Protein AF-A0A946LVP4-F1 (afdb_monomer_lite)

Sequence (101 aa):
MKILKTLGPLCLFLLVAFVFVAPIGPLPGILIGGTPSEVPDSWGESSAIHEITLEVPGPLPRVVIIWFVQSEGDLYIVGSRGSGWVSMLGEGGPVRMRMED

Structure (mmCIF, N/CA/C/O backbone):
data_AF-A0A946LVP4-F1
#
_entry.id   AF-A0A946LVP4-F1
#
loop_
_atom_site.group_PDB
_atom_site.id
_atom_site.type_symbol
_atom_site.label_atom_id
_atom_site.label_alt_id
_atom_site.label_comp_id
_atom_site.label_asym_id
_atom_site.label_entity_id
_atom_site.label_seq_id
_atom_site.pdbx_PDB_ins_code
_atom_site.Cartn_x
_atom_site.Cartn_y
_atom_site.Cartn_z
_atom_site.occupancy
_atom_site.B_iso_or_equiv
_atom_site.auth_seq_id
_atom_site.auth_comp_id
_atom_site.auth_asym_id
_atom_site.auth_atom_id
_atom_site.pdbx_PDB_model_num
ATOM 1 N N . MET A 1 1 ? 31.523 -9.663 -33.879 1.00 59.22 1 MET A N 1
ATOM 2 C CA . MET A 1 1 ? 32.476 -9.200 -32.835 1.00 59.22 1 MET A CA 1
ATOM 3 C C . MET A 1 1 ? 32.377 -7.709 -32.500 1.00 59.22 1 MET A C 1
ATOM 5 O O . MET A 1 1 ? 32.480 -7.386 -31.327 1.00 59.22 1 MET A O 1
ATOM 9 N N . LYS A 1 2 ? 32.191 -6.791 -33.467 1.00 63.59 2 LYS A N 1
ATOM 10 C CA . LYS A 1 2 ? 32.103 -5.339 -33.183 1.00 63.59 2 LYS A CA 1
ATOM 11 C C . LYS A 1 2 ? 30.859 -4.948 -32.366 1.00 63.59 2 LYS A C 1
ATOM 13 O O . LYS A 1 2 ? 30.996 -4.235 -31.387 1.00 63.59 2 LYS A O 1
ATOM 18 N N . ILE A 1 3 ? 29.694 -5.507 -32.707 1.00 67.12 3 ILE A N 1
ATOM 19 C CA . ILE A 1 3 ? 28.416 -5.257 -32.009 1.00 67.12 3 ILE A CA 1
ATOM 20 C C . ILE A 1 3 ? 28.460 -5.706 -30.541 1.00 67.12 3 ILE A C 1
ATOM 22 O O . ILE A 1 3 ? 27.980 -4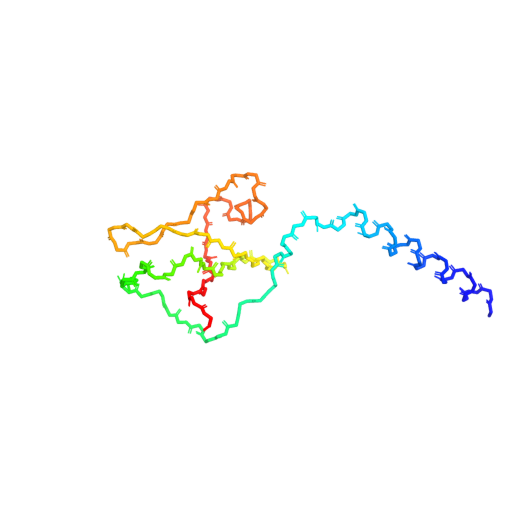.995 -29.673 1.00 67.12 3 ILE A O 1
ATOM 26 N N . LEU A 1 4 ? 29.099 -6.841 -30.236 1.00 67.81 4 LEU A N 1
ATOM 27 C CA . LEU A 1 4 ? 29.215 -7.336 -28.857 1.00 67.81 4 LEU A CA 1
ATOM 28 C C . LEU A 1 4 ? 30.139 -6.454 -27.994 1.00 67.81 4 LEU A C 1
ATOM 30 O O . LEU A 1 4 ? 29.892 -6.278 -26.806 1.00 67.81 4 LEU A O 1
ATOM 34 N N . LYS A 1 5 ? 31.171 -5.855 -28.609 1.00 76.31 5 LYS A N 1
ATOM 35 C CA . LYS A 1 5 ? 32.096 -4.921 -27.947 1.00 76.31 5 LYS A CA 1
ATOM 36 C C . LYS A 1 5 ? 31.449 -3.580 -27.599 1.00 76.31 5 LYS A C 1
ATOM 38 O O . LYS A 1 5 ? 31.927 -2.926 -26.683 1.00 76.31 5 LYS A O 1
ATOM 43 N N . THR A 1 6 ? 30.398 -3.173 -28.310 1.00 82.31 6 THR A N 1
ATOM 44 C CA . THR A 1 6 ? 29.631 -1.956 -28.006 1.00 82.31 6 THR A CA 1
ATOM 45 C C . THR A 1 6 ? 28.406 -2.236 -27.141 1.00 82.31 6 THR A C 1
ATOM 47 O O . THR A 1 6 ? 28.090 -1.417 -26.284 1.00 82.31 6 THR A O 1
ATOM 50 N N . LEU A 1 7 ? 27.757 -3.398 -27.292 1.00 89.44 7 LEU A N 1
ATOM 51 C CA . LEU A 1 7 ? 26.605 -3.773 -26.466 1.00 89.44 7 LEU A CA 1
ATOM 52 C C . LEU A 1 7 ? 26.971 -3.916 -24.988 1.00 89.44 7 LEU A C 1
ATOM 54 O O . LEU A 1 7 ? 26.235 -3.434 -24.140 1.00 89.44 7 LEU A O 1
ATOM 58 N N . GLY A 1 8 ? 28.104 -4.557 -24.678 1.00 91.38 8 GLY A N 1
ATOM 59 C CA . GLY A 1 8 ? 28.523 -4.784 -23.290 1.00 91.38 8 GLY A CA 1
ATOM 60 C C . GLY A 1 8 ? 28.665 -3.483 -22.487 1.00 91.38 8 GLY A C 1
ATOM 61 O O . GLY A 1 8 ? 27.993 -3.331 -21.467 1.00 91.38 8 GLY A O 1
ATOM 62 N N . PRO A 1 9 ? 29.474 -2.513 -22.955 1.00 92.38 9 PRO A N 1
ATOM 63 C CA . PRO A 1 9 ? 29.609 -1.212 -22.305 1.00 92.38 9 PRO A CA 1
ATOM 64 C C . PRO A 1 9 ? 28.302 -0.416 -22.269 1.00 92.38 9 PRO A C 1
ATOM 66 O O . PRO A 1 9 ? 28.028 0.241 -21.270 1.00 92.38 9 PRO A O 1
ATOM 69 N N . LEU A 1 10 ? 27.483 -0.490 -23.325 1.00 93.88 10 LEU A N 1
ATOM 70 C CA . LEU A 1 10 ? 26.194 0.204 -23.372 1.00 93.88 10 LEU A CA 1
ATOM 71 C C . LEU A 1 10 ? 25.215 -0.351 -22.330 1.00 93.88 10 LEU A C 1
ATOM 73 O O . LEU A 1 10 ? 24.605 0.419 -21.595 1.00 93.88 10 LEU A O 1
ATOM 77 N N . CYS A 1 11 ? 25.097 -1.676 -22.223 1.00 93.69 11 CYS A N 1
ATOM 78 C CA . CYS A 1 11 ? 24.291 -2.320 -21.190 1.00 93.69 11 CYS A CA 1
ATOM 79 C C . CYS A 1 11 ? 24.798 -1.970 -19.790 1.00 93.69 11 CYS A C 1
ATOM 81 O O . CYS A 1 11 ? 23.990 -1.637 -18.930 1.00 93.69 11 CYS A O 1
ATOM 83 N N . LEU A 1 12 ? 26.117 -1.988 -19.567 1.00 93.81 12 LEU A N 1
ATOM 84 C CA . LEU A 1 12 ? 26.698 -1.615 -18.277 1.00 93.81 12 LEU A CA 1
ATOM 85 C C . LEU A 1 12 ? 26.387 -0.156 -17.919 1.00 93.81 12 LEU A C 1
ATOM 87 O O . LEU A 1 12 ? 25.982 0.123 -16.796 1.00 93.81 12 LEU A O 1
ATOM 91 N N . PHE A 1 13 ? 26.523 0.761 -18.877 1.00 95.00 13 PHE A N 1
ATOM 92 C CA . PHE A 1 13 ? 26.190 2.170 -18.688 1.00 95.00 13 PHE A CA 1
ATOM 93 C C . PHE A 1 13 ? 24.711 2.366 -18.330 1.00 95.00 13 PHE A C 1
ATOM 95 O O . PHE A 1 13 ? 24.405 3.070 -17.370 1.00 95.00 13 PHE A O 1
ATOM 102 N N . LEU A 1 14 ? 23.797 1.707 -19.050 1.00 95.19 14 LEU A N 1
ATOM 103 C CA . LEU A 1 14 ? 22.360 1.761 -18.759 1.00 95.19 14 LEU A CA 1
ATOM 104 C C . LEU A 1 14 ? 22.030 1.193 -17.374 1.00 95.19 14 LEU A C 1
ATOM 106 O O . LEU A 1 14 ? 21.193 1.750 -16.672 1.00 95.19 14 LEU A O 1
ATOM 110 N N . LEU A 1 15 ? 22.704 0.118 -16.963 1.00 93.62 15 LEU A N 1
ATOM 111 C CA . LEU A 1 15 ? 22.492 -0.516 -15.663 1.00 93.62 15 LEU A CA 1
ATOM 112 C C . LEU A 1 15 ? 22.985 0.383 -14.521 1.00 93.62 15 LEU A C 1
ATOM 114 O O . LEU A 1 15 ? 22.282 0.557 -13.531 1.00 93.62 15 LEU A O 1
ATOM 118 N N . VAL A 1 16 ? 24.142 1.030 -14.689 1.00 93.56 16 VAL A N 1
ATOM 119 C CA . VAL A 1 16 ? 24.644 2.034 -13.738 1.00 93.56 16 VAL A CA 1
ATOM 120 C C . VAL A 1 16 ? 23.693 3.229 -13.658 1.00 93.56 16 VAL A C 1
ATOM 122 O O . VAL A 1 16 ? 23.323 3.632 -12.560 1.00 93.56 16 VAL A O 1
ATOM 125 N N . ALA A 1 17 ? 23.238 3.760 -14.797 1.00 91.75 17 ALA A N 1
ATOM 126 C CA . ALA A 1 17 ? 22.264 4.849 -14.825 1.00 91.75 17 ALA A CA 1
ATOM 127 C C . ALA A 1 17 ? 20.948 4.463 -14.125 1.00 91.75 17 ALA A C 1
ATOM 129 O O . ALA A 1 17 ? 20.392 5.267 -13.382 1.00 91.75 17 ALA A O 1
ATOM 130 N N . PHE A 1 18 ? 20.486 3.221 -14.301 1.00 88.81 18 PHE A N 1
ATOM 131 C CA . PHE A 1 18 ? 19.289 2.705 -13.640 1.00 88.81 18 PHE A CA 1
ATOM 132 C C . PHE A 1 18 ? 19.418 2.710 -12.113 1.00 88.81 18 PHE A C 1
ATOM 134 O O . PHE A 1 18 ? 18.481 3.124 -11.440 1.00 88.81 18 PHE A O 1
ATOM 141 N N . VAL A 1 19 ? 20.577 2.338 -11.556 1.00 86.38 19 VAL A N 1
ATOM 142 C CA . VAL A 1 19 ? 20.812 2.361 -10.098 1.00 86.38 19 VAL A CA 1
ATOM 143 C C . VAL A 1 19 ? 20.647 3.766 -9.509 1.00 86.38 19 VAL A C 1
ATOM 145 O O . VAL A 1 19 ? 20.111 3.902 -8.415 1.00 86.38 19 VAL A O 1
ATOM 148 N N . PHE A 1 20 ? 21.052 4.815 -10.231 1.00 83.38 20 PHE A N 1
ATOM 149 C CA . PHE A 1 20 ? 20.918 6.199 -9.754 1.00 83.38 20 PHE A CA 1
ATOM 150 C C . PHE A 1 20 ? 19.487 6.749 -9.819 1.00 83.38 20 PHE A C 1
ATOM 152 O O . PHE A 1 20 ? 19.184 7.719 -9.130 1.00 83.38 20 PHE A O 1
ATOM 159 N N . VAL A 1 21 ? 18.619 6.158 -10.644 1.00 80.88 21 VAL A N 1
ATOM 160 C CA . VAL A 1 21 ? 17.209 6.567 -10.790 1.00 80.88 21 VAL A CA 1
ATOM 161 C C . VAL A 1 21 ? 16.266 5.613 -10.049 1.00 80.88 21 VAL A C 1
ATOM 163 O O . VAL A 1 21 ? 15.095 5.931 -9.836 1.00 80.88 21 VAL A O 1
ATOM 166 N N . ALA A 1 22 ? 16.764 4.445 -9.641 1.00 75.31 22 ALA A N 1
ATOM 167 C CA . ALA A 1 22 ? 15.996 3.475 -8.886 1.00 75.31 22 ALA A CA 1
ATOM 168 C C . ALA A 1 22 ? 15.481 4.104 -7.576 1.00 75.31 22 ALA A C 1
ATOM 170 O O . ALA A 1 22 ? 16.216 4.842 -6.913 1.00 75.31 22 ALA A O 1
ATOM 171 N N . PRO A 1 23 ? 14.226 3.822 -7.181 1.00 63.59 23 PRO A N 1
ATOM 172 C CA . PRO A 1 23 ? 13.680 4.325 -5.929 1.00 63.59 23 PRO A CA 1
ATOM 173 C C . PRO A 1 23 ? 14.559 3.917 -4.739 1.00 63.59 23 PRO A C 1
ATOM 175 O O . PRO A 1 23 ? 14.815 2.733 -4.529 1.00 63.59 23 PRO A O 1
ATOM 17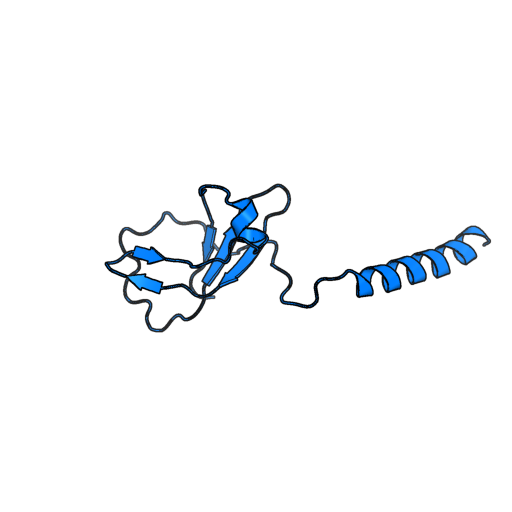8 N N . ILE A 1 24 ? 14.986 4.893 -3.936 1.00 62.19 24 ILE A N 1
ATOM 179 C CA . ILE A 1 24 ? 15.638 4.654 -2.643 1.00 62.19 24 ILE A CA 1
ATOM 180 C C . ILE A 1 24 ? 14.518 4.561 -1.597 1.00 62.19 24 ILE A C 1
ATOM 182 O O . ILE A 1 24 ? 14.111 5.562 -1.014 1.00 62.19 24 ILE A O 1
ATOM 186 N N . GLY A 1 25 ? 13.941 3.371 -1.435 1.00 55.62 25 GLY A N 1
ATOM 187 C CA . GLY A 1 25 ? 12.807 3.114 -0.542 1.00 55.62 25 GLY A CA 1
ATOM 188 C C . GLY A 1 25 ? 12.159 1.755 -0.821 1.00 55.62 25 GLY A C 1
ATOM 189 O O . GLY A 1 25 ? 12.608 1.056 -1.733 1.00 55.62 25 GLY A O 1
ATOM 190 N N . PRO A 1 26 ? 11.121 1.350 -0.065 1.00 56.69 26 PRO A N 1
ATOM 191 C CA . PRO A 1 26 ? 10.389 0.126 -0.366 1.00 56.69 26 PRO A CA 1
ATOM 192 C C . PRO A 1 26 ? 9.856 0.203 -1.800 1.00 56.69 26 PRO A C 1
ATOM 194 O O . PRO A 1 26 ? 9.111 1.123 -2.151 1.00 56.69 26 PRO A O 1
ATOM 197 N N . LEU A 1 27 ? 10.272 -0.744 -2.645 1.00 59.50 27 LEU A N 1
ATOM 198 C CA . LEU A 1 27 ? 9.659 -0.909 -3.954 1.00 59.50 27 LEU A CA 1
ATOM 199 C C . LEU A 1 27 ? 8.218 -1.356 -3.713 1.00 59.50 27 LEU A C 1
ATOM 201 O O . LEU A 1 27 ? 8.017 -2.392 -3.077 1.00 59.50 27 LEU A O 1
ATOM 205 N N . PRO A 1 28 ? 7.220 -0.597 -4.191 1.00 63.91 28 PRO A N 1
ATOM 206 C CA . PRO A 1 28 ? 5.861 -1.076 -4.127 1.00 63.91 28 PRO A CA 1
ATOM 207 C C . PRO A 1 28 ? 5.785 -2.383 -4.911 1.00 63.91 28 PRO A C 1
ATOM 209 O O . PRO A 1 28 ? 6.318 -2.484 -6.021 1.00 63.91 28 PRO A O 1
ATOM 212 N N . GLY A 1 29 ? 5.155 -3.386 -4.310 1.00 68.00 29 GLY A N 1
ATOM 213 C CA . GLY A 1 29 ? 4.887 -4.640 -4.993 1.00 68.00 29 GLY A CA 1
ATOM 214 C C . GLY A 1 29 ? 3.964 -4.414 -6.191 1.00 68.00 29 GLY A C 1
ATOM 215 O O . GLY A 1 29 ? 3.372 -3.345 -6.363 1.00 68.00 29 GLY A O 1
ATOM 216 N N . ILE A 1 30 ? 3.825 -5.445 -7.016 1.00 68.31 30 ILE A N 1
ATOM 217 C CA . ILE A 1 30 ? 2.937 -5.424 -8.188 1.00 68.31 30 ILE A CA 1
ATOM 218 C C . ILE A 1 30 ? 1.720 -6.339 -8.035 1.00 68.31 30 ILE A C 1
ATOM 220 O O . ILE A 1 30 ? 0.823 -6.275 -8.866 1.00 68.31 30 ILE A O 1
ATOM 224 N N . LEU A 1 31 ? 1.692 -7.199 -7.010 1.00 75.31 31 LEU A N 1
ATOM 225 C CA . LEU A 1 31 ? 0.656 -8.215 -6.827 1.00 75.31 31 LEU A CA 1
ATOM 226 C C . LEU A 1 31 ? 0.327 -8.411 -5.345 1.00 75.31 31 LEU A C 1
ATOM 228 O O . LEU A 1 31 ? 1.234 -8.617 -4.537 1.00 75.31 31 LEU A O 1
ATOM 232 N N . ILE A 1 32 ? -0.965 -8.421 -5.016 1.00 83.62 32 ILE A N 1
ATOM 233 C CA . ILE A 1 32 ? -1.498 -9.029 -3.792 1.00 83.62 32 ILE A CA 1
ATOM 234 C C . ILE A 1 32 ? -1.952 -10.466 -4.090 1.00 83.62 32 ILE A C 1
ATOM 236 O O . ILE A 1 32 ? -2.729 -10.707 -5.016 1.00 83.62 32 ILE A O 1
ATOM 240 N N . GLY A 1 33 ? -1.462 -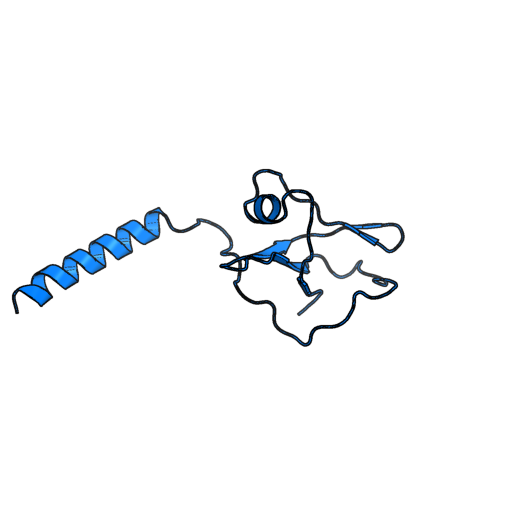11.428 -3.301 1.00 81.50 33 GLY A N 1
ATOM 241 C CA . GLY A 1 33 ? -1.882 -12.833 -3.360 1.00 81.50 33 GLY A CA 1
ATOM 242 C C . GLY A 1 33 ? -3.216 -13.111 -2.650 1.00 81.50 33 GLY A C 1
ATOM 243 O O . GLY A 1 33 ? -3.867 -12.203 -2.141 1.00 81.50 33 GLY A O 1
ATOM 244 N N . GLY A 1 34 ? -3.612 -14.386 -2.592 1.00 84.25 34 GLY A N 1
ATOM 245 C CA . GLY A 1 34 ? -4.827 -14.841 -1.901 1.00 84.25 34 GLY A CA 1
ATOM 246 C C . GLY A 1 34 ? -6.066 -14.964 -2.796 1.00 84.25 34 GLY A C 1
ATOM 247 O O . GLY A 1 34 ? -6.020 -14.715 -4.003 1.00 84.25 34 GLY A O 1
ATOM 248 N N . THR A 1 35 ? -7.182 -15.387 -2.196 1.00 85.06 35 THR A N 1
ATOM 249 C CA . THR A 1 35 ? -8.480 -15.506 -2.883 1.00 85.06 35 THR A CA 1
ATOM 250 C C . THR A 1 35 ? -9.311 -14.256 -2.596 1.00 85.06 35 THR A C 1
ATOM 252 O O . THR A 1 35 ? -9.498 -13.943 -1.423 1.00 85.06 35 THR A O 1
ATOM 255 N N . PRO A 1 36 ? -9.811 -13.535 -3.617 1.00 88.50 36 PRO A N 1
ATOM 256 C CA . PRO A 1 36 ? -10.671 -12.379 -3.393 1.00 88.50 36 PRO A CA 1
ATOM 257 C C . PRO A 1 36 ? -11.929 -12.754 -2.604 1.00 88.50 36 PRO A C 1
ATOM 259 O O . PRO A 1 36 ? -12.594 -13.738 -2.930 1.00 88.50 36 PRO A O 1
ATOM 262 N N . SER A 1 37 ? -12.263 -11.936 -1.612 1.00 90.38 37 SER A N 1
ATOM 263 C CA . SER A 1 37 ? -13.532 -11.969 -0.889 1.00 90.38 37 SER A CA 1
ATOM 264 C C . SER A 1 37 ? -14.228 -10.616 -1.004 1.00 90.38 37 SER A C 1
ATOM 266 O O . SER A 1 37 ? -13.605 -9.611 -1.357 1.00 90.38 37 SER A O 1
ATOM 268 N N . GLU A 1 38 ? -15.520 -10.583 -0.694 1.00 90.56 38 GLU A N 1
ATOM 269 C CA . GLU A 1 38 ? -16.225 -9.318 -0.495 1.00 90.56 38 GLU A CA 1
ATOM 270 C C . GLU A 1 38 ? -15.723 -8.607 0.772 1.00 90.56 38 GLU A C 1
ATOM 272 O O . GLU A 1 38 ? -15.066 -9.212 1.628 1.00 90.56 38 GLU A O 1
ATOM 277 N N . VAL A 1 39 ? -16.001 -7.304 0.856 1.00 88.38 39 VAL A N 1
ATOM 278 C CA . VAL A 1 39 ? -15.725 -6.504 2.053 1.00 88.38 39 VAL A CA 1
ATOM 279 C C . VAL A 1 39 ? -16.605 -7.040 3.186 1.00 88.38 39 VAL A C 1
ATOM 281 O O . VAL A 1 39 ? -17.806 -7.196 2.970 1.00 88.38 39 VAL A O 1
ATOM 284 N N . PRO A 1 40 ? -16.044 -7.348 4.367 1.00 87.38 40 PRO A N 1
ATOM 285 C CA . PRO A 1 40 ? -16.844 -7.832 5.480 1.00 87.38 40 PRO A CA 1
ATOM 286 C C . PRO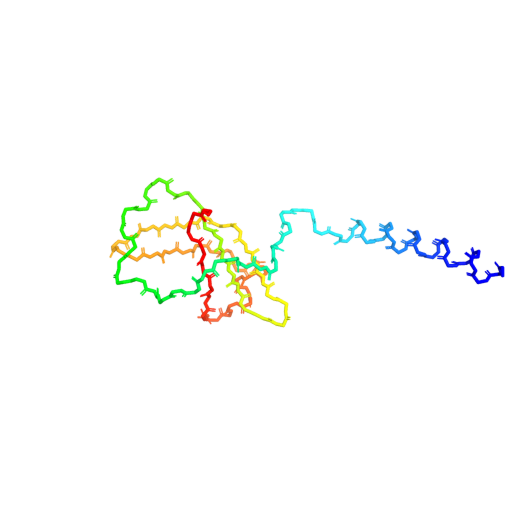 A 1 40 ? -17.731 -6.712 6.038 1.00 87.38 40 PRO A C 1
ATOM 288 O O . PRO A 1 40 ? -17.348 -5.544 6.021 1.00 87.38 40 PRO A O 1
ATOM 291 N N . ASP A 1 41 ? -18.875 -7.079 6.619 1.00 86.50 41 ASP A N 1
ATOM 292 C CA . ASP A 1 41 ? -19.765 -6.127 7.306 1.00 86.50 41 ASP A CA 1
ATOM 293 C C . ASP A 1 41 ? -19.094 -5.465 8.528 1.00 86.50 41 ASP A C 1
ATOM 295 O O . ASP A 1 41 ? -19.507 -4.399 8.978 1.00 86.50 41 ASP A O 1
ATOM 299 N N . SER A 1 42 ? -18.068 -6.112 9.092 1.00 84.56 42 SER A N 1
ATOM 300 C CA . SER A 1 42 ? -17.241 -5.596 10.182 1.00 84.56 42 SER A CA 1
ATOM 301 C C . SER A 1 42 ? -15.833 -6.178 10.107 1.00 84.56 42 SER A C 1
ATOM 303 O O . SER A 1 42 ? -15.654 -7.367 9.844 1.00 84.56 42 SER A O 1
ATOM 305 N N . TRP A 1 43 ? -14.834 -5.348 10.402 1.00 84.94 43 TRP A N 1
ATOM 306 C CA . TRP A 1 43 ? -13.425 -5.748 10.400 1.00 84.94 43 TRP A CA 1
ATOM 307 C C . TRP A 1 43 ? -12.964 -6.461 11.685 1.00 84.94 43 TRP A C 1
ATOM 309 O O . TRP A 1 43 ? -11.832 -6.930 11.739 1.00 84.94 43 TRP A O 1
ATOM 319 N N . GLY A 1 44 ? -13.825 -6.588 12.704 1.00 83.94 44 GLY A N 1
ATOM 320 C CA . GLY A 1 44 ? -13.493 -7.273 13.962 1.00 83.94 44 GLY A CA 1
ATOM 321 C C . GLY A 1 44 ? -12.461 -6.527 14.818 1.00 83.94 44 GLY A C 1
ATOM 322 O O . GLY A 1 44 ? -12.323 -5.318 14.698 1.00 83.94 44 GLY A O 1
ATOM 323 N N . GLU A 1 45 ? -11.750 -7.226 15.705 1.00 83.88 45 GLU A N 1
ATOM 324 C CA . GLU A 1 45 ? -10.641 -6.652 16.484 1.00 83.88 45 GLU A CA 1
ATOM 325 C C . GLU A 1 45 ? -9.355 -6.645 15.650 1.00 83.88 45 GLU A C 1
ATOM 327 O O . GLU A 1 45 ? -8.797 -7.705 15.371 1.00 83.88 45 GLU A O 1
ATOM 332 N N . SER A 1 46 ? -8.854 -5.463 15.284 1.00 86.88 46 SER A N 1
ATOM 333 C CA . SER A 1 46 ? -7.634 -5.328 14.474 1.00 86.88 46 SER A CA 1
ATOM 334 C C . SER A 1 46 ? -6.409 -4.864 15.273 1.00 86.88 46 SER A C 1
ATOM 336 O O . SER A 1 46 ? -5.392 -4.492 14.692 1.00 86.88 46 SER A O 1
ATOM 338 N N . SER A 1 47 ? -6.498 -4.830 16.605 1.00 85.00 47 SER A N 1
ATOM 339 C CA . SER A 1 47 ? -5.489 -4.232 17.495 1.00 85.00 47 SER A CA 1
ATOM 340 C C . SER A 1 47 ? -4.118 -4.925 17.454 1.00 85.00 47 SER A C 1
ATOM 342 O O . SER A 1 47 ? -3.100 -4.292 17.737 1.00 85.00 47 SER A O 1
ATOM 344 N N . ALA A 1 48 ? -4.077 -6.202 17.064 1.00 87.62 48 ALA A N 1
ATOM 345 C CA . ALA A 1 48 ? -2.845 -6.972 16.885 1.00 87.62 48 ALA A CA 1
ATOM 346 C C . ALA A 1 48 ? -2.179 -6.773 15.507 1.00 87.62 48 ALA A C 1
ATOM 348 O O . ALA A 1 48 ? -1.064 -7.247 15.295 1.00 87.62 48 ALA A O 1
ATOM 349 N N . ILE A 1 49 ? -2.844 -6.086 14.574 1.00 89.62 49 ILE A N 1
ATOM 350 C CA . ILE A 1 49 ? -2.389 -5.917 13.194 1.00 89.62 49 ILE A CA 1
ATOM 351 C C . ILE A 1 49 ? -1.937 -4.469 13.016 1.00 89.62 49 ILE A C 1
ATOM 353 O O . ILE A 1 49 ? -2.706 -3.530 13.208 1.00 89.62 49 ILE A O 1
ATOM 357 N N . HIS A 1 50 ? -0.673 -4.273 12.652 1.00 87.56 50 HIS A N 1
ATOM 358 C CA . HIS A 1 50 ? -0.084 -2.932 12.554 1.00 87.56 50 HIS A CA 1
ATOM 359 C C . HIS A 1 50 ? -0.072 -2.375 11.132 1.00 87.56 50 HIS A C 1
ATOM 361 O O . HIS A 1 50 ? -0.073 -1.160 10.937 1.00 87.56 50 HIS A O 1
ATOM 367 N N . GLU A 1 51 ? -0.058 -3.252 10.134 1.00 91.38 51 GLU A N 1
ATOM 368 C CA . GLU A 1 51 ? 0.043 -2.881 8.733 1.00 91.38 51 GLU A CA 1
ATOM 369 C C . GLU A 1 51 ? -0.790 -3.803 7.853 1.00 91.38 51 GLU A C 1
ATOM 371 O O . GLU A 1 51 ? -1.086 -4.947 8.195 1.00 91.38 51 GLU A O 1
ATOM 376 N N . ILE A 1 52 ? -1.169 -3.266 6.704 1.00 92.00 52 ILE A N 1
ATOM 377 C CA . ILE A 1 52 ? -1.887 -3.968 5.652 1.00 92.00 52 ILE A CA 1
ATOM 378 C C . ILE A 1 52 ? -1.123 -3.822 4.348 1.00 92.00 52 ILE A C 1
ATOM 380 O O . ILE A 1 52 ? -0.367 -2.870 4.138 1.00 92.00 52 ILE A O 1
ATOM 384 N N . THR A 1 53 ? -1.380 -4.749 3.436 1.00 92.75 53 THR A N 1
ATOM 385 C CA . THR A 1 53 ? -0.962 -4.615 2.047 1.00 92.75 53 THR A CA 1
ATOM 386 C C . THR A 1 53 ? -2.123 -4.024 1.245 1.00 92.75 53 THR A C 1
ATOM 388 O O . THR A 1 53 ? -3.202 -4.611 1.206 1.00 92.75 53 THR A O 1
ATOM 391 N N . LEU A 1 54 ? -1.919 -2.873 0.603 1.00 92.62 54 LEU A N 1
ATOM 392 C CA . LEU A 1 54 ? -2.926 -2.156 -0.183 1.00 92.62 54 LEU A CA 1
ATOM 393 C C . LEU A 1 54 ? -2.498 -2.080 -1.649 1.00 92.62 54 LEU A C 1
ATOM 395 O O . LEU A 1 54 ? -1.458 -1.510 -1.967 1.00 92.62 54 LEU A O 1
ATOM 399 N N . GLU A 1 55 ? -3.318 -2.607 -2.549 1.00 92.75 55 GLU A N 1
ATOM 400 C CA . GLU A 1 55 ? -3.135 -2.518 -3.994 1.00 92.75 55 GLU A CA 1
ATOM 401 C C . GLU A 1 55 ? -4.065 -1.456 -4.578 1.00 92.75 55 GLU A C 1
ATOM 403 O O . GLU A 1 55 ? -5.293 -1.532 -4.461 1.00 92.75 55 GLU A O 1
ATOM 408 N N . VAL A 1 56 ? -3.455 -0.482 -5.250 1.00 92.44 56 VAL A N 1
ATOM 409 C CA . VAL A 1 56 ? -4.143 0.537 -6.036 1.00 92.44 56 VAL A CA 1
ATOM 410 C C . VAL A 1 56 ? -4.122 0.123 -7.510 1.00 92.44 56 VAL A C 1
ATOM 412 O O . VAL A 1 56 ? -3.032 -0.097 -8.061 1.00 92.44 56 VAL A O 1
ATOM 415 N N . PRO A 1 57 ? -5.292 0.018 -8.168 1.00 88.19 57 PRO A N 1
ATOM 416 C CA . PRO A 1 57 ? -5.372 -0.424 -9.553 1.00 88.19 57 PRO A CA 1
ATOM 417 C C . PRO A 1 57 ? -4.771 0.602 -10.523 1.00 88.19 57 PRO A C 1
ATOM 419 O O . PRO A 1 57 ? -4.762 1.808 -10.283 1.00 88.19 57 PRO A O 1
ATOM 422 N N . GLY A 1 58 ? -4.284 0.111 -11.660 1.00 84.56 58 GLY A N 1
ATOM 423 C CA . GLY A 1 58 ? -3.738 0.916 -12.749 1.00 84.56 58 GLY A CA 1
ATOM 424 C C . GLY A 1 58 ? -3.114 0.031 -13.831 1.00 84.56 58 GLY A C 1
ATOM 425 O O . GLY A 1 58 ? -3.045 -1.184 -13.650 1.00 84.56 58 GLY A O 1
ATOM 426 N N . PRO A 1 59 ? -2.622 0.605 -14.947 1.00 83.00 59 PRO A N 1
ATOM 427 C CA . PRO A 1 59 ? -1.908 -0.157 -15.982 1.00 83.00 59 PRO A CA 1
ATOM 428 C C . PRO A 1 59 ? -0.697 -0.925 -15.432 1.00 83.00 59 PRO A C 1
ATOM 430 O O . PRO A 1 59 ? -0.350 -1.993 -15.926 1.00 83.00 59 PRO A O 1
ATOM 433 N N . LEU A 1 60 ? -0.080 -0.371 -14.388 1.00 83.69 60 LEU A N 1
ATOM 434 C CA . LEU A 1 60 ? 0.867 -1.037 -13.507 1.00 83.69 60 LEU A CA 1
ATOM 435 C C . LEU A 1 60 ? 0.329 -0.865 -12.079 1.00 83.69 60 LEU A C 1
ATOM 437 O O . LEU A 1 60 ? 0.458 0.237 -11.534 1.00 83.69 60 LEU A O 1
ATOM 441 N N . PRO A 1 61 ? -0.328 -1.891 -11.504 1.00 87.25 61 PRO A N 1
ATOM 442 C CA . PRO A 1 61 ? -0.834 -1.832 -10.140 1.00 87.25 61 PRO A CA 1
ATOM 443 C C . PRO A 1 61 ? 0.283 -1.510 -9.159 1.00 87.25 61 PRO A C 1
ATOM 445 O O . PRO A 1 61 ? 1.437 -1.910 -9.345 1.00 87.25 61 PRO A O 1
ATOM 448 N N . ARG A 1 62 ? -0.067 -0.774 -8.108 1.00 89.12 62 ARG A N 1
ATOM 449 C CA . ARG A 1 62 ? 0.884 -0.378 -7.077 1.00 89.12 62 ARG A CA 1
ATOM 450 C C . ARG A 1 62 ? 0.457 -0.952 -5.745 1.00 89.12 62 ARG A C 1
ATOM 452 O O . ARG A 1 62 ? -0.602 -0.594 -5.244 1.00 89.12 62 ARG A O 1
ATOM 459 N N . VAL A 1 63 ? 1.307 -1.792 -5.169 1.00 91.00 63 VAL A N 1
ATOM 460 C CA . VAL A 1 63 ? 1.073 -2.413 -3.869 1.00 91.00 63 VAL A CA 1
ATOM 461 C C . VAL A 1 63 ? 1.949 -1.750 -2.817 1.00 91.00 63 VAL A C 1
ATOM 463 O O . VAL A 1 63 ? 3.169 -1.720 -2.955 1.00 91.00 63 VAL A O 1
ATOM 466 N N . VAL A 1 64 ? 1.344 -1.214 -1.765 1.00 90.31 64 VAL A N 1
ATOM 467 C CA . VAL A 1 64 ? 2.043 -0.566 -0.651 1.00 90.31 64 VAL A CA 1
ATOM 468 C C . VAL A 1 64 ? 1.763 -1.298 0.654 1.00 90.31 64 VAL A C 1
ATOM 470 O O . VAL A 1 64 ? 0.667 -1.813 0.851 1.00 90.31 64 VAL A O 1
ATOM 473 N N . ILE A 1 65 ? 2.753 -1.329 1.544 1.00 91.00 65 ILE A N 1
ATOM 474 C CA . ILE A 1 65 ? 2.557 -1.717 2.942 1.00 91.00 65 ILE A CA 1
ATOM 475 C C . ILE A 1 65 ? 2.310 -0.427 3.717 1.00 91.00 65 ILE A C 1
ATOM 477 O O . ILE A 1 65 ? 3.101 0.515 3.606 1.00 91.00 65 ILE A O 1
ATOM 481 N N . ILE A 1 66 ? 1.185 -0.341 4.420 1.00 90.88 66 ILE A N 1
ATOM 482 C CA . ILE A 1 66 ? 0.756 0.896 5.070 1.00 90.88 66 ILE A CA 1
ATOM 483 C C . ILE A 1 66 ? 0.038 0.628 6.387 1.00 90.88 66 ILE A C 1
ATOM 485 O O . ILE A 1 66 ? -0.635 -0.387 6.555 1.00 90.88 66 ILE A O 1
ATOM 489 N N . TRP A 1 67 ? 0.175 1.570 7.316 1.00 92.38 67 TRP A N 1
ATOM 490 C CA . TRP A 1 67 ? -0.593 1.578 8.552 1.00 92.38 67 TRP A CA 1
ATOM 491 C C . TRP A 1 67 ? -2.037 1.990 8.297 1.00 92.38 67 TRP A C 1
ATOM 493 O O . TRP A 1 67 ? -2.341 2.790 7.408 1.00 92.38 67 TRP A O 1
ATOM 503 N N . PHE A 1 68 ? -2.918 1.479 9.137 1.00 93.00 68 PHE A N 1
ATOM 504 C CA . PHE A 1 68 ? -4.328 1.811 9.124 1.00 93.00 68 PHE A CA 1
ATOM 505 C C . PHE A 1 68 ? -4.789 2.129 10.547 1.00 93.00 68 PHE A C 1
ATOM 507 O O . PHE A 1 68 ? -4.101 1.843 11.527 1.00 93.00 68 PHE A O 1
ATOM 514 N N . VAL A 1 69 ? -5.960 2.739 10.649 1.00 91.44 69 VAL A N 1
ATOM 515 C CA . VAL A 1 69 ? -6.650 3.006 11.907 1.00 91.44 69 VAL A CA 1
ATOM 516 C C . VAL A 1 69 ? -8.037 2.402 11.805 1.00 91.44 69 VAL A C 1
ATOM 518 O O . VAL A 1 69 ? -8.736 2.637 10.823 1.00 91.44 69 VAL A O 1
ATOM 521 N N . GLN A 1 70 ? -8.443 1.649 12.819 1.00 90.69 70 GLN A N 1
ATOM 522 C CA . GLN A 1 70 ? -9.823 1.212 12.954 1.00 90.69 70 GLN A CA 1
ATOM 523 C C . GLN A 1 70 ? -10.582 2.178 13.869 1.00 90.69 70 GLN A C 1
ATOM 525 O O . GLN A 1 70 ? -10.097 2.530 14.946 1.00 90.69 70 GLN A O 1
ATOM 530 N N . SER A 1 71 ? -11.765 2.621 13.448 1.00 88.25 71 SER A N 1
ATOM 531 C CA . SER A 1 71 ? -12.627 3.494 14.247 1.00 88.25 71 SER A CA 1
ATOM 532 C C . SER A 1 71 ? -14.090 3.239 13.908 1.00 88.25 71 SER A C 1
ATOM 534 O O . SER A 1 71 ? -14.431 3.129 12.737 1.00 88.25 71 SER A O 1
ATOM 536 N N . GLU A 1 72 ? -14.942 3.102 14.927 1.00 86.94 72 GLU A N 1
ATOM 537 C CA . GLU A 1 72 ? -16.392 2.872 14.770 1.00 86.94 72 GLU A CA 1
ATOM 538 C C . GLU A 1 72 ? -16.766 1.670 13.873 1.00 86.94 72 GLU A C 1
ATOM 540 O O . GLU A 1 72 ? -17.855 1.611 13.316 1.00 86.94 72 GLU A O 1
ATOM 545 N N . GLY A 1 73 ? -15.879 0.674 13.769 1.00 83.94 73 GLY A N 1
ATOM 546 C CA . GLY A 1 73 ? -16.075 -0.515 12.931 1.00 83.94 73 GLY A CA 1
ATOM 547 C C . GLY A 1 73 ? -15.534 -0.385 11.506 1.00 83.94 73 GLY A C 1
ATOM 548 O O . GLY A 1 73 ? -15.418 -1.406 10.833 1.00 83.94 73 GLY A O 1
ATOM 549 N N . ASP A 1 74 ? -15.114 0.813 11.095 1.00 87.00 74 ASP A N 1
ATOM 550 C CA . ASP A 1 74 ? -14.532 1.106 9.786 1.00 87.00 74 ASP A CA 1
ATOM 551 C C . ASP A 1 74 ? -12.998 1.136 9.815 1.00 87.00 74 ASP A C 1
ATOM 553 O O . ASP A 1 74 ? -12.369 1.373 10.852 1.00 87.00 74 ASP A O 1
ATOM 557 N N . LEU A 1 75 ? -12.390 0.930 8.642 1.00 90.38 75 LEU A N 1
ATOM 558 C CA . LEU A 1 75 ? -10.949 1.044 8.422 1.00 90.38 75 LEU A CA 1
ATOM 559 C C . LEU A 1 75 ? -10.599 2.323 7.668 1.00 90.38 75 LEU A C 1
ATOM 561 O O . LEU A 1 75 ? -11.111 2.598 6.584 1.00 90.38 75 LEU A O 1
ATOM 565 N N . TYR A 1 76 ? -9.633 3.051 8.213 1.00 91.44 76 TYR A N 1
ATOM 566 C CA . TYR A 1 76 ? -9.123 4.295 7.664 1.00 91.44 76 TYR A CA 1
ATOM 567 C C . TYR A 1 76 ? -7.643 4.151 7.337 1.00 91.44 76 TYR A C 1
ATOM 569 O O . TYR A 1 76 ? -6.841 3.715 8.161 1.00 91.44 76 TYR A O 1
ATOM 577 N N . ILE A 1 77 ? -7.266 4.572 6.135 1.00 91.94 77 ILE A N 1
ATOM 578 C CA . ILE A 1 77 ? -5.875 4.615 5.688 1.00 91.94 77 ILE A CA 1
ATOM 579 C C . ILE A 1 77 ? -5.522 6.075 5.446 1.00 91.94 77 ILE A C 1
ATOM 581 O O . ILE A 1 77 ? -6.210 6.778 4.705 1.00 91.94 77 ILE A O 1
ATOM 585 N N . VAL A 1 78 ? -4.437 6.540 6.062 1.00 89.81 78 VAL A N 1
ATOM 586 C CA . VAL A 1 78 ? -3.981 7.923 5.914 1.00 89.81 78 VAL A CA 1
ATOM 587 C C . VAL A 1 78 ? -2.811 7.965 4.942 1.00 89.81 78 VAL A C 1
ATOM 589 O O . VAL A 1 78 ? -1.761 7.373 5.177 1.00 89.81 78 VAL A O 1
ATOM 592 N N . GLY A 1 79 ? -2.986 8.697 3.846 1.00 88.25 79 GLY A N 1
ATOM 593 C CA . GLY A 1 79 ? -1.955 8.907 2.838 1.00 88.25 79 GLY A CA 1
ATOM 594 C C . GLY A 1 79 ? -1.598 10.381 2.676 1.00 88.25 79 GLY A C 1
ATOM 595 O O . GLY A 1 79 ? -2.461 11.255 2.709 1.00 88.25 79 GLY A O 1
ATOM 596 N N . SER A 1 80 ? -0.316 10.675 2.446 1.00 88.75 80 SER A N 1
ATOM 597 C CA . SER A 1 80 ? 0.102 12.017 2.024 1.00 88.75 80 SER A CA 1
ATOM 598 C C . SER A 1 80 ? -0.263 12.245 0.557 1.00 88.75 80 SER A C 1
ATOM 600 O O . SER A 1 80 ? 0.019 11.383 -0.276 1.00 88.75 80 SER A O 1
ATOM 602 N N . ARG A 1 81 ? -0.796 13.427 0.216 1.00 85.56 81 ARG A N 1
ATOM 603 C CA . ARG A 1 81 ? -1.149 13.819 -1.166 1.00 85.56 81 ARG A CA 1
ATOM 604 C C . ARG A 1 81 ? 0.025 13.702 -2.149 1.00 85.56 81 ARG A C 1
ATOM 606 O O . ARG A 1 81 ? -0.194 13.465 -3.330 1.00 85.56 81 ARG A O 1
ATOM 613 N N . GLY A 1 82 ? 1.263 13.846 -1.672 1.00 86.88 82 GLY A N 1
ATOM 614 C CA . GLY A 1 82 ? 2.468 13.671 -2.493 1.00 86.88 82 GLY A CA 1
ATOM 615 C C . GLY A 1 82 ? 2.837 12.209 -2.776 1.00 86.88 82 GLY A C 1
ATOM 616 O O . GLY A 1 82 ? 3.772 11.951 -3.530 1.00 86.88 82 GLY A O 1
ATOM 617 N N . SER A 1 83 ? 2.142 11.244 -2.170 1.00 87.50 83 SER A N 1
ATOM 618 C CA . SER A 1 83 ? 2.435 9.822 -2.344 1.00 87.50 83 SER A CA 1
ATOM 619 C C . SER A 1 83 ? 1.884 9.341 -3.675 1.00 87.50 83 SER A C 1
ATOM 621 O O . SER A 1 83 ? 0.695 9.483 -3.957 1.00 87.50 83 SER A O 1
ATOM 623 N N . GLY A 1 84 ? 2.730 8.691 -4.470 1.00 88.12 84 GLY A N 1
ATOM 624 C CA . GLY A 1 84 ? 2.339 8.257 -5.808 1.00 88.12 84 GLY A CA 1
ATOM 625 C C . GLY A 1 84 ? 1.192 7.235 -5.855 1.00 88.12 84 GLY A C 1
ATOM 626 O O . GLY A 1 84 ? 0.592 7.082 -6.908 1.00 88.12 84 GLY A O 1
ATOM 627 N N . TRP A 1 85 ? 0.885 6.518 -4.766 1.00 89.00 85 TRP A N 1
ATOM 628 C CA . TRP A 1 85 ? -0.298 5.643 -4.694 1.00 89.00 85 TRP A C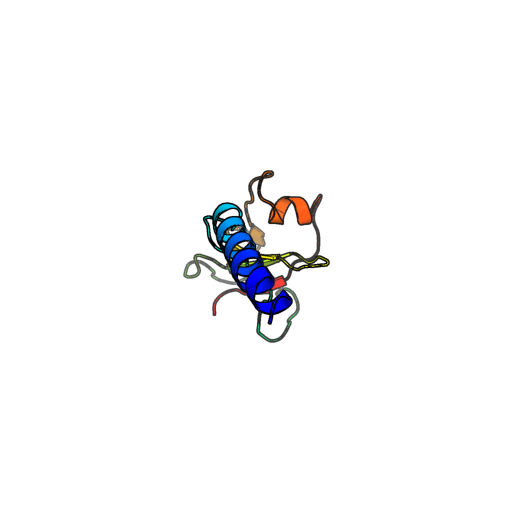A 1
ATOM 629 C C . TRP A 1 85 ? -1.585 6.434 -4.397 1.00 89.00 85 TRP A C 1
ATOM 631 O O . TRP A 1 85 ? -2.627 6.129 -4.964 1.00 89.00 85 TRP A O 1
ATOM 641 N N . VAL A 1 86 ? -1.508 7.500 -3.587 1.00 91.25 86 VAL A N 1
ATOM 642 C CA . VAL A 1 86 ? -2.646 8.396 -3.305 1.00 91.25 86 VAL A CA 1
ATOM 643 C C . VAL A 1 86 ? -3.043 9.145 -4.570 1.00 91.25 86 VAL A C 1
ATOM 645 O O . VAL A 1 86 ? -4.220 9.223 -4.901 1.00 91.25 86 VAL A O 1
ATOM 648 N N . SER A 1 87 ? -2.065 9.638 -5.336 1.00 90.38 87 SER A N 1
ATOM 649 C CA . SER A 1 87 ? -2.341 10.322 -6.604 1.00 90.38 87 SER A CA 1
ATOM 650 C C . SER A 1 87 ? -3.011 9.419 -7.643 1.00 90.38 87 SER A C 1
ATOM 652 O O . SER A 1 87 ? -3.704 9.922 -8.520 1.00 90.38 87 SER A O 1
ATOM 654 N N . MET A 1 88 ? -2.806 8.098 -7.560 1.00 89.81 88 MET A N 1
ATOM 655 C CA . MET A 1 88 ? -3.470 7.124 -8.435 1.00 89.81 88 MET A CA 1
ATOM 656 C C . MET A 1 88 ? -4.943 6.909 -8.065 1.00 89.81 88 MET A C 1
ATOM 658 O O . MET A 1 88 ? -5.719 6.524 -8.932 1.00 89.81 88 MET A O 1
ATOM 662 N N . LEU A 1 89 ? -5.332 7.181 -6.815 1.00 90.25 89 LEU A N 1
ATOM 663 C CA . LEU A 1 89 ? -6.725 7.105 -6.371 1.00 90.25 89 LEU A CA 1
ATOM 664 C C . LEU A 1 89 ? -7.529 8.361 -6.727 1.00 90.25 89 LEU A C 1
ATOM 666 O O . LEU A 1 89 ? -8.746 8.283 -6.798 1.00 90.25 89 LEU A O 1
ATOM 670 N N . GLY A 1 90 ? -6.895 9.511 -6.976 1.00 85.31 90 GLY A N 1
ATOM 671 C CA . GLY A 1 90 ? -7.614 10.750 -7.299 1.00 85.31 90 GLY A CA 1
ATOM 672 C C . GLY A 1 90 ? -8.576 11.164 -6.176 1.00 85.31 90 GLY A C 1
ATOM 673 O O . GLY A 1 90 ? -8.133 11.424 -5.061 1.00 85.31 90 GLY A O 1
ATOM 674 N N . GLU A 1 91 ? -9.879 11.202 -6.475 1.00 85.19 91 GLU A N 1
ATOM 675 C CA . GLU A 1 91 ? -10.964 11.467 -5.505 1.00 85.19 91 GLU A CA 1
ATOM 676 C C . GLU A 1 91 ? -11.415 10.202 -4.736 1.00 85.19 91 GLU A C 1
ATOM 678 O O . GLU A 1 91 ? -12.329 10.257 -3.916 1.00 85.19 91 GLU A O 1
ATOM 683 N N . GLY A 1 92 ? -10.798 9.049 -5.009 1.00 84.94 92 GLY A N 1
ATOM 684 C CA . GLY A 1 92 ? -11.135 7.743 -4.447 1.00 84.94 92 GLY A CA 1
ATOM 685 C C . GLY A 1 92 ? -11.285 6.669 -5.527 1.00 84.94 92 GLY A C 1
ATOM 686 O O . GLY A 1 92 ? -11.331 6.945 -6.725 1.00 84.94 92 GLY A O 1
ATOM 687 N N . GLY A 1 93 ? -11.375 5.409 -5.111 1.00 87.44 93 GLY A N 1
ATOM 688 C CA . GLY A 1 93 ? -11.558 4.301 -6.042 1.00 87.44 93 GLY A CA 1
ATOM 689 C C . GLY A 1 93 ? -11.534 2.941 -5.356 1.00 87.44 93 GLY A C 1
ATOM 690 O O . GLY A 1 93 ? -11.176 2.853 -4.180 1.00 87.44 93 GLY A O 1
ATOM 691 N N . PRO A 1 94 ? -11.915 1.875 -6.079 1.00 90.06 94 PRO A N 1
ATOM 692 C CA . PRO A 1 94 ? -11.801 0.522 -5.565 1.00 90.06 94 PRO A CA 1
ATOM 693 C C . PRO A 1 94 ? -10.328 0.178 -5.342 1.00 90.06 94 PRO A C 1
ATOM 695 O O . PRO A 1 94 ? -9.470 0.451 -6.182 1.00 90.06 94 PRO A O 1
ATOM 698 N N . VAL A 1 95 ? -10.054 -0.457 -4.212 1.00 92.31 95 VAL A N 1
ATOM 699 C CA . VAL A 1 95 ? -8.734 -0.962 -3.833 1.00 92.31 95 VAL A CA 1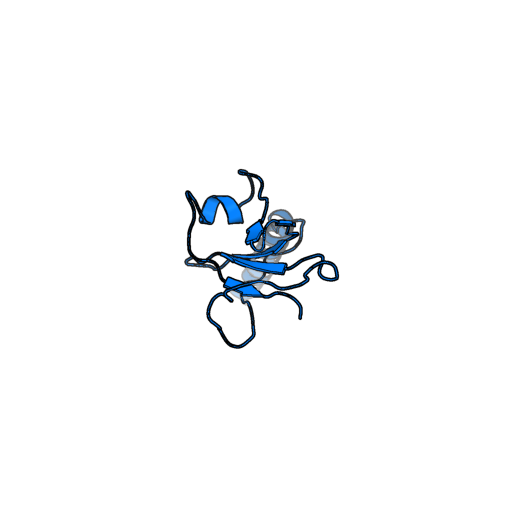
ATOM 700 C C . VAL A 1 95 ? -8.853 -2.433 -3.482 1.00 92.31 95 VAL A C 1
ATOM 702 O O . VAL A 1 95 ? -9.927 -2.903 -3.104 1.00 92.31 95 VAL A O 1
ATOM 705 N N . ARG A 1 96 ? -7.745 -3.165 -3.584 1.00 92.25 96 ARG A N 1
ATOM 706 C CA . ARG A 1 96 ? -7.638 -4.486 -2.959 1.00 92.25 96 ARG A CA 1
ATOM 707 C C . ARG A 1 96 ? -6.776 -4.354 -1.722 1.00 92.25 96 ARG A C 1
ATOM 709 O O . ARG A 1 96 ? -5.775 -3.645 -1.731 1.00 92.25 96 ARG A O 1
ATOM 716 N N . MET A 1 97 ? -7.164 -5.051 -0.670 1.00 91.94 97 MET A N 1
ATOM 717 C CA . MET A 1 97 ? -6.442 -5.045 0.589 1.00 91.94 97 MET A CA 1
ATOM 718 C C . MET A 1 97 ? -6.223 -6.483 1.037 1.00 91.94 97 MET A C 1
ATOM 720 O O . MET A 1 97 ? -7.113 -7.319 0.896 1.00 91.94 97 MET A O 1
ATOM 724 N N . ARG A 1 98 ? -5.043 -6.753 1.587 1.00 90.88 98 ARG A N 1
ATOM 725 C CA . ARG A 1 98 ? -4.771 -7.947 2.378 1.00 90.88 98 ARG A CA 1
ATOM 726 C C . ARG A 1 98 ? -4.399 -7.504 3.782 1.00 90.88 98 ARG A C 1
ATOM 728 O O . ARG A 1 98 ? -3.502 -6.677 3.961 1.00 90.88 98 ARG A O 1
ATOM 735 N N . MET A 1 99 ? -5.129 -8.045 4.739 1.00 87.81 99 MET A N 1
ATOM 736 C CA . MET A 1 99 ? -4.850 -7.923 6.156 1.00 87.81 99 MET A CA 1
ATOM 737 C C . MET A 1 99 ? -4.178 -9.229 6.585 1.00 87.81 99 MET A C 1
ATOM 739 O O . MET A 1 99 ? -4.658 -10.288 6.189 1.00 87.81 99 MET A O 1
ATOM 743 N N . GLU A 1 100 ? -3.066 -9.131 7.319 1.00 77.38 100 GLU A N 1
ATOM 744 C CA . GLU A 1 100 ? -2.185 -10.265 7.661 1.00 77.38 100 GLU A CA 1
ATOM 745 C C . GLU A 1 100 ? -1.449 -10.889 6.449 1.00 77.38 100 GLU A C 1
ATOM 747 O O . GLU A 1 100 ? -1.531 -10.382 5.321 1.00 77.38 100 GLU A O 1
ATOM 752 N N . ASP A 1 101 ? -0.655 -11.936 6.702 1.00 60.41 101 ASP A N 1
ATOM 753 C CA . ASP A 1 101 ? 0.058 -12.713 5.676 1.00 60.41 101 ASP A CA 1
ATOM 754 C C . ASP A 1 101 ? -0.714 -13.952 5.216 1.00 60.41 101 ASP A C 1
ATOM 756 O O . ASP A 1 101 ? -1.147 -14.748 6.079 1.00 60.41 101 ASP A O 1
#

Radius of gyration: 19.49 Å; chains: 1; bounding box: 52×29×51 Å

Secondary structure (DSSP, 8-state):
-HHHHHHHHHHHHHHHHHHHHS-SSPPPBS---S---PPPS-----TT---EEEEEPSSS-EEEEE-EEEETTEEEE---TTSTTHHHHTT----EEEE--

pLDDT: mean 84.95, std 9.52, range [55.62, 95.19]

Foldseek 3Di:
DVVVVVVVVVVVVVVVVCVVVPDPDDQFDQDDDDDDDDDDPFPPDCPVFAWKWKWQDDPRIGIDIAGWDDDPRDIGGDDDPPDPSVVSQPVHDDMDMGTDD